Protein AF-A0A3N5R1A4-F1 (afdb_monomer_lite)

Radius of gyration: 30.1 Å; chains: 1; bounding box: 73×25×95 Å

Foldseek 3Di:
DDPPPDDDPVRVVVVVVVVVVVVVVVCVVCVCVVPPDPDPPPPPPVVVVPVVQDDDDDDDPDDDDDDDPPPDDDDDAQPFADAAQDADDDPVQQEAEAEDEPDPVCVVVCVQLVHQDWDCVHVCCVPPNHTYHYHYDNDLSVLLNCRRHNVHVDDDDDPVVCVSRVVRNVD

Structure (mmCIF, N/CA/C/O backbone):
data_AF-A0A3N5R1A4-F1
#
_entry.id   AF-A0A3N5R1A4-F1
#
loop_
_atom_site.group_PDB
_atom_site.id
_atom_site.type_symbol
_atom_site.label_atom_id
_atom_site.label_alt_id
_atom_site.label_comp_id
_atom_site.label_asym_id
_atom_site.label_entity_id
_atom_site.label_seq_id
_atom_site.pdbx_PDB_ins_code
_atom_site.Cartn_x
_atom_site.Cartn_y
_atom_site.Cartn_z
_atom_site.occupancy
_atom_site.B_iso_or_equiv
_atom_site.auth_seq_id
_atom_site.auth_comp_id
_atom_site.auth_asym_id
_atom_site.auth_atom_id
_atom_site.pdbx_PDB_model_num
ATOM 1 N N . MET A 1 1 ? -30.651 8.507 71.805 1.00 44.16 1 MET A N 1
ATOM 2 C CA . MET A 1 1 ? -29.698 7.401 72.033 1.00 44.16 1 MET A CA 1
ATOM 3 C C . MET A 1 1 ? -29.194 6.973 70.670 1.00 44.16 1 MET A C 1
ATOM 5 O O . MET A 1 1 ? -29.973 6.463 69.878 1.00 44.16 1 MET A O 1
ATOM 9 N N . GLU A 1 2 ? -27.957 7.328 70.344 1.00 51.19 2 GLU A N 1
ATOM 10 C CA . GLU A 1 2 ? -27.368 7.110 69.023 1.00 51.19 2 GLU A CA 1
ATOM 11 C C . GLU A 1 2 ? -26.759 5.704 68.983 1.00 51.19 2 GLU A C 1
ATOM 13 O O . GLU A 1 2 ? -25.769 5.418 69.658 1.00 51.19 2 GLU A O 1
ATOM 18 N N . ASN A 1 3 ? -27.398 4.793 68.249 1.00 54.25 3 ASN A N 1
ATOM 19 C CA . ASN A 1 3 ? -26.868 3.451 68.047 1.00 54.25 3 ASN A CA 1
ATOM 20 C C . ASN A 1 3 ? -25.618 3.565 67.173 1.00 54.25 3 ASN A C 1
ATOM 22 O O . ASN A 1 3 ? -25.715 3.853 65.983 1.00 54.25 3 ASN A O 1
ATOM 26 N N . LYS A 1 4 ? -24.435 3.343 67.757 1.00 60.41 4 LYS A N 1
ATOM 27 C CA . LYS A 1 4 ? -23.189 3.201 66.996 1.00 60.41 4 LYS A CA 1
ATOM 28 C C . LYS A 1 4 ? -23.276 1.939 66.141 1.00 60.41 4 LYS A C 1
ATOM 30 O O . LYS A 1 4 ? -22.925 0.849 66.585 1.00 60.41 4 LYS A O 1
ATOM 35 N N . VAL A 1 5 ? -23.754 2.095 64.911 1.00 67.88 5 VAL A N 1
ATOM 36 C CA . VAL A 1 5 ? -23.743 1.042 63.898 1.00 67.88 5 VAL A CA 1
ATOM 37 C C . VAL A 1 5 ? -22.323 0.955 63.346 1.00 67.88 5 VAL A C 1
ATOM 39 O O . VAL A 1 5 ? -21.899 1.764 62.527 1.00 67.88 5 VAL A O 1
ATOM 42 N N . GLY A 1 6 ? -21.556 -0.006 63.850 1.00 66.75 6 GLY A N 1
ATOM 43 C CA . GLY A 1 6 ? -20.220 -0.320 63.364 1.00 66.75 6 GLY A CA 1
ATOM 44 C C . GLY A 1 6 ? -19.952 -1.819 63.478 1.00 66.75 6 GLY A C 1
ATOM 45 O O . GLY A 1 6 ? -20.554 -2.478 64.329 1.00 66.75 6 GLY A O 1
ATOM 46 N N . PRO A 1 7 ? -19.069 -2.379 62.633 1.00 71.56 7 PRO A N 1
ATOM 47 C CA . PRO A 1 7 ? -18.760 -3.799 62.676 1.00 71.56 7 PRO A CA 1
ATOM 48 C C . PRO A 1 7 ? -18.227 -4.172 64.060 1.00 71.56 7 PRO A C 1
ATOM 50 O O . PRO A 1 7 ? -17.380 -3.473 64.631 1.00 71.56 7 PRO A O 1
ATOM 53 N N . THR A 1 8 ? -18.742 -5.279 64.594 1.00 82.94 8 THR A N 1
ATOM 54 C CA . THR A 1 8 ? -18.299 -5.861 65.864 1.00 82.94 8 THR A CA 1
ATOM 55 C C . THR A 1 8 ? -16.795 -6.150 65.815 1.00 82.94 8 THR A C 1
ATOM 57 O O . THR A 1 8 ? -16.206 -6.242 64.736 1.00 82.94 8 THR A O 1
ATOM 60 N N . ALA A 1 9 ? -16.140 -6.295 66.971 1.00 79.81 9 ALA A N 1
ATOM 61 C CA . ALA A 1 9 ? -14.698 -6.573 67.023 1.00 79.81 9 ALA A CA 1
ATOM 62 C C . ALA A 1 9 ? -14.304 -7.781 66.145 1.00 79.81 9 ALA A C 1
ATOM 64 O O . ALA A 1 9 ? -13.315 -7.723 65.418 1.00 79.81 9 ALA A O 1
ATOM 65 N N . LEU A 1 10 ? -15.150 -8.816 66.123 1.00 80.75 10 LEU A N 1
ATOM 66 C CA . LEU A 1 10 ? -15.017 -9.972 65.238 1.00 80.75 10 LEU A CA 1
ATOM 67 C C . LEU A 1 10 ? -15.146 -9.592 63.750 1.00 80.75 10 LEU A C 1
ATOM 69 O O . LEU A 1 10 ? -14.321 -10.000 62.938 1.00 80.75 10 LEU A O 1
ATOM 73 N N . GLY A 1 11 ? -16.135 -8.767 63.388 1.00 83.75 11 GLY A N 1
ATOM 74 C CA . GLY A 1 11 ? -16.348 -8.310 62.010 1.00 83.75 11 GLY A CA 1
ATOM 75 C C . GLY A 1 11 ? -15.185 -7.486 61.453 1.00 83.75 11 GLY A C 1
ATOM 76 O O . GLY A 1 11 ? -14.858 -7.599 60.275 1.00 83.75 11 GLY A O 1
ATOM 77 N N . LYS A 1 12 ? -14.498 -6.712 62.303 1.00 84.81 12 LYS A N 1
ATOM 78 C CA . LYS A 1 12 ? -13.279 -5.990 61.908 1.00 84.81 12 LYS A CA 1
ATOM 79 C C . LYS A 1 12 ? -12.119 -6.941 61.617 1.00 84.81 12 LYS A C 1
ATOM 81 O O . LYS A 1 12 ? -11.432 -6.758 60.620 1.00 84.81 12 LYS A O 1
ATOM 86 N N . ILE A 1 13 ? -11.930 -7.969 62.445 1.00 89.88 13 ILE A N 1
ATOM 87 C CA . ILE A 1 13 ? -10.868 -8.970 62.257 1.00 89.88 13 ILE A CA 1
ATOM 88 C C . ILE A 1 13 ? -11.109 -9.775 60.975 1.00 89.88 13 ILE A C 1
ATOM 90 O O . ILE A 1 13 ? -10.200 -9.920 60.161 1.00 89.88 13 ILE A O 1
ATOM 94 N N . VAL A 1 14 ? -12.343 -10.235 60.752 1.00 89.69 14 VAL A N 1
ATOM 95 C CA . VAL A 1 14 ? -12.714 -10.969 59.531 1.00 89.69 14 VAL A CA 1
ATOM 96 C C . VAL A 1 14 ? -12.558 -10.086 58.289 1.00 89.69 14 VAL A C 1
ATOM 98 O O . VAL A 1 14 ? -12.006 -10.537 57.289 1.00 89.69 14 VAL A O 1
ATOM 101 N N . GLY A 1 15 ? -12.965 -8.815 58.361 1.00 88.12 15 GLY A N 1
ATOM 102 C CA . GLY A 1 15 ? -12.785 -7.861 57.265 1.00 88.12 15 GLY A CA 1
ATOM 103 C C . GLY A 1 15 ? -11.314 -7.619 56.918 1.00 88.12 15 GLY A C 1
ATOM 104 O O . GLY A 1 15 ? -10.955 -7.618 55.744 1.00 88.12 15 GLY A O 1
ATOM 105 N N . ILE A 1 16 ? -10.443 -7.483 57.923 1.00 92.38 16 ILE A N 1
ATOM 106 C CA . ILE A 1 16 ? -8.997 -7.315 57.710 1.00 92.38 16 ILE A CA 1
ATOM 107 C C . ILE A 1 16 ? -8.393 -8.563 57.054 1.00 92.38 16 ILE A C 1
ATOM 109 O O . ILE A 1 16 ? -7.645 -8.439 56.086 1.00 92.38 16 ILE A O 1
ATOM 113 N N . LEU A 1 17 ? -8.749 -9.762 57.525 1.00 93.44 17 LEU A N 1
ATOM 114 C CA . LEU A 1 17 ? -8.275 -11.014 56.925 1.00 93.44 17 LEU A CA 1
ATOM 115 C C . LEU A 1 17 ? -8.733 -11.162 55.470 1.00 93.44 17 LEU A C 1
ATOM 117 O O . LEU A 1 17 ? -7.950 -11.581 54.619 1.00 93.44 17 LEU A O 1
ATOM 121 N N . PHE A 1 18 ? -9.970 -10.764 55.168 1.00 93.31 18 PHE A N 1
ATOM 122 C CA . PHE A 1 18 ? -10.502 -10.787 53.809 1.00 93.31 18 PHE A CA 1
ATOM 123 C C . PHE A 1 18 ? -9.755 -9.817 52.882 1.00 93.31 18 PHE A C 1
ATOM 125 O O . PHE A 1 18 ? -9.370 -10.192 51.777 1.00 93.31 18 PHE A O 1
ATOM 132 N N . ILE A 1 19 ? -9.464 -8.600 53.351 1.00 93.94 19 ILE A N 1
ATOM 133 C CA . ILE A 1 19 ? -8.690 -7.608 52.589 1.00 93.94 19 ILE A CA 1
ATOM 134 C C . ILE A 1 19 ? -7.270 -8.119 52.307 1.00 93.94 19 ILE A C 1
ATOM 136 O O . ILE A 1 19 ? -6.801 -8.028 51.173 1.00 93.94 19 ILE A O 1
ATOM 140 N N . ILE A 1 20 ? -6.599 -8.706 53.302 1.00 95.00 20 ILE A N 1
ATOM 141 C CA . ILE A 1 20 ? -5.257 -9.285 53.130 1.00 95.00 20 ILE A CA 1
ATOM 142 C C . ILE A 1 20 ? -5.286 -10.430 52.107 1.00 95.00 20 ILE A C 1
ATOM 144 O O . ILE A 1 20 ? -4.411 -10.500 51.242 1.00 95.00 20 ILE A O 1
ATOM 148 N N . ALA A 1 21 ? -6.310 -11.288 52.149 1.00 93.75 21 ALA A N 1
ATOM 149 C CA . ALA A 1 21 ? -6.482 -12.361 51.174 1.00 93.75 21 ALA A CA 1
ATOM 150 C C . ALA A 1 21 ? -6.680 -11.820 49.745 1.00 93.75 21 ALA A C 1
ATOM 152 O O . ALA A 1 21 ? -6.034 -12.301 48.815 1.00 93.75 21 ALA A O 1
ATOM 153 N N . CYS A 1 22 ? -7.502 -10.781 49.560 1.00 93.31 22 CYS A N 1
ATOM 154 C CA . CYS A 1 22 ? -7.691 -10.143 48.254 1.00 93.31 22 CYS A CA 1
ATOM 155 C C . CYS A 1 22 ? -6.395 -9.528 47.708 1.00 93.31 22 CYS A C 1
ATOM 157 O O . CYS A 1 22 ? -6.100 -9.679 46.522 1.00 93.31 22 CYS A O 1
ATOM 159 N N . ILE A 1 23 ? -5.598 -8.878 48.562 1.00 92.62 23 ILE A N 1
ATOM 160 C CA . ILE A 1 23 ? -4.310 -8.288 48.169 1.00 92.62 23 ILE A CA 1
ATOM 161 C C . ILE A 1 23 ? -3.309 -9.380 47.770 1.00 92.62 23 ILE A C 1
ATOM 163 O O . ILE A 1 23 ? -2.620 -9.235 46.761 1.00 92.62 23 ILE A O 1
ATOM 167 N N . ALA A 1 24 ? -3.257 -10.497 48.502 1.00 91.12 24 ALA A N 1
ATOM 168 C CA . ALA A 1 24 ? -2.389 -11.625 48.163 1.00 91.12 24 ALA A CA 1
ATOM 169 C C . ALA A 1 24 ? -2.769 -12.268 46.816 1.00 91.12 24 ALA A C 1
ATOM 171 O O . ALA A 1 24 ? -1.894 -12.564 46.001 1.00 91.12 24 ALA A O 1
ATOM 172 N N . VAL A 1 25 ? -4.069 -12.431 46.547 1.00 90.94 25 VAL A N 1
ATOM 173 C CA . VAL A 1 25 ? -4.571 -12.951 45.265 1.00 90.94 25 VAL A CA 1
ATOM 174 C C . VAL A 1 25 ? -4.250 -11.987 44.123 1.00 90.94 25 VAL A C 1
ATOM 176 O O . VAL A 1 25 ? -3.736 -12.418 43.092 1.00 90.94 25 VAL A O 1
ATOM 179 N N . ALA A 1 26 ? -4.472 -10.684 44.308 1.00 87.25 26 ALA A N 1
ATOM 180 C CA . ALA A 1 26 ? -4.115 -9.677 43.311 1.00 87.25 26 ALA A CA 1
ATOM 181 C C . ALA A 1 26 ? -2.602 -9.674 43.026 1.00 87.25 26 ALA A C 1
ATOM 183 O O . ALA A 1 26 ? -2.194 -9.699 41.868 1.00 87.25 26 ALA A O 1
ATOM 184 N N . GLY A 1 27 ? -1.762 -9.735 44.064 1.00 88.25 27 GLY A N 1
ATOM 185 C CA . GLY A 1 27 ? -0.309 -9.841 43.912 1.00 88.25 27 GLY A CA 1
ATOM 186 C C . GLY A 1 27 ? 0.130 -11.091 43.144 1.00 88.25 27 GLY A C 1
ATOM 187 O O . GLY A 1 27 ? 1.063 -11.022 42.348 1.00 88.25 27 GLY A O 1
ATOM 188 N N . TYR A 1 28 ? -0.567 -12.219 43.318 1.00 86.81 28 TYR A N 1
ATOM 189 C CA . TYR A 1 28 ? -0.304 -13.442 42.558 1.00 86.81 28 TYR A CA 1
ATOM 190 C C . TYR A 1 28 ? -0.709 -13.316 41.082 1.00 86.81 28 TYR A C 1
ATOM 192 O O . TYR A 1 28 ? 0.076 -13.680 40.207 1.00 86.81 28 TYR A O 1
ATOM 200 N N . PHE A 1 29 ? -1.896 -12.768 40.797 1.00 86.06 29 PHE A N 1
ATOM 201 C CA . PHE A 1 29 ? -2.393 -12.585 39.427 1.00 86.06 29 PHE A CA 1
ATOM 202 C C . PHE A 1 29 ? -1.576 -11.570 38.625 1.00 86.06 29 PHE A C 1
ATOM 204 O O . PHE A 1 29 ? -1.326 -11.781 37.442 1.00 86.06 29 PHE A O 1
ATOM 211 N N . PHE A 1 30 ? -1.124 -10.491 39.265 1.00 83.19 30 PHE A N 1
ATOM 212 C CA . PHE A 1 30 ? -0.347 -9.438 38.611 1.00 83.19 30 PHE A CA 1
ATOM 213 C C . PHE A 1 30 ? 1.169 -9.609 38.761 1.00 83.19 30 PHE A C 1
ATOM 215 O O . PHE A 1 30 ? 1.924 -8.714 38.373 1.00 83.19 30 PHE A O 1
ATOM 222 N N . ARG A 1 31 ? 1.656 -10.747 39.284 1.00 81.38 31 ARG A N 1
ATOM 223 C CA . ARG A 1 31 ? 3.100 -10.958 39.497 1.00 81.38 31 ARG A CA 1
ATOM 224 C C . ARG A 1 31 ? 3.905 -10.782 38.210 1.00 81.38 31 ARG A C 1
ATOM 226 O O . ARG A 1 31 ? 5.003 -10.249 38.261 1.00 81.38 31 ARG A O 1
ATOM 233 N N . ASP A 1 32 ? 3.352 -11.199 37.071 1.00 75.38 32 ASP A N 1
ATOM 234 C CA . ASP A 1 32 ? 4.046 -11.164 35.782 1.00 75.38 32 ASP A CA 1
ATOM 235 C C . ASP A 1 32 ? 4.047 -9.744 35.179 1.00 75.38 32 ASP A C 1
ATOM 237 O O . ASP A 1 32 ? 4.884 -9.427 34.338 1.00 75.38 32 ASP A O 1
ATOM 241 N N . THR A 1 33 ? 3.153 -8.864 35.648 1.00 78.69 33 THR A N 1
ATOM 242 C CA . THR A 1 33 ? 3.124 -7.432 35.311 1.00 78.69 33 THR A CA 1
ATOM 243 C C . THR A 1 33 ? 4.094 -6.628 36.178 1.00 78.69 33 THR A C 1
ATOM 245 O O . THR A 1 33 ? 4.775 -5.743 35.669 1.00 78.69 33 THR A O 1
ATOM 248 N N . PHE A 1 34 ? 4.178 -6.933 37.479 1.00 73.19 34 PHE A N 1
ATOM 249 C CA . PHE A 1 34 ? 5.077 -6.237 38.411 1.00 73.19 34 PHE A CA 1
ATOM 250 C C . PHE A 1 34 ? 6.519 -6.757 38.369 1.00 73.19 34 PHE A C 1
ATOM 252 O O . PHE A 1 34 ? 7.456 -5.995 38.595 1.00 73.19 34 PHE A O 1
ATOM 259 N N . PHE A 1 35 ? 6.706 -8.036 38.046 1.00 78.88 35 PHE A N 1
ATOM 260 C CA . PHE A 1 35 ? 8.005 -8.687 37.900 1.00 78.88 35 PHE A CA 1
ATOM 261 C C . PHE A 1 35 ? 8.066 -9.422 36.556 1.00 78.88 35 PHE A C 1
ATOM 263 O O . PHE A 1 35 ? 8.075 -10.658 36.526 1.00 78.88 35 PHE A O 1
ATOM 270 N N . PRO A 1 36 ? 8.097 -8.685 35.429 1.00 71.44 36 PRO A N 1
ATOM 271 C CA . PRO A 1 36 ? 8.239 -9.299 34.122 1.00 71.44 36 PRO A CA 1
ATOM 272 C C . PRO A 1 36 ? 9.552 -10.080 34.095 1.00 71.44 36 PRO A C 1
ATOM 274 O O . PRO A 1 36 ? 10.645 -9.517 34.185 1.00 71.44 36 PRO A O 1
ATOM 277 N N . LYS A 1 37 ? 9.459 -11.409 33.988 1.00 69.31 37 LYS A N 1
ATOM 278 C CA . LYS A 1 37 ? 10.631 -12.223 33.675 1.00 69.31 37 LYS A CA 1
ATOM 279 C C . LYS A 1 37 ? 11.082 -11.797 32.289 1.00 69.31 37 LYS A C 1
ATOM 281 O O . LYS A 1 37 ? 10.332 -11.974 31.332 1.00 69.31 37 LYS A O 1
ATOM 286 N N . ALA A 1 38 ? 12.286 -11.236 32.192 1.00 56.75 38 ALA A N 1
ATOM 287 C CA . ALA A 1 38 ? 12.939 -11.011 30.915 1.00 56.75 38 ALA A CA 1
ATOM 288 C C . ALA A 1 38 ? 12.931 -12.345 30.160 1.00 56.75 38 ALA A C 1
ATOM 290 O O . ALA A 1 38 ? 13.648 -13.285 30.515 1.00 56.75 38 ALA A O 1
ATOM 291 N N . GLY A 1 39 ? 12.049 -12.462 29.166 1.00 58.75 39 GLY A N 1
ATOM 292 C CA . GLY A 1 39 ? 12.133 -13.547 28.210 1.00 58.75 39 GLY A CA 1
ATOM 293 C C . GLY A 1 39 ? 13.529 -13.465 27.620 1.00 58.75 39 GLY A C 1
ATOM 294 O O . GLY A 1 39 ? 13.930 -12.392 27.171 1.00 58.75 39 GLY A O 1
ATOM 295 N N . LYS A 1 40 ? 14.288 -14.565 27.680 1.00 53.41 40 LYS A N 1
ATOM 296 C CA . LYS A 1 40 ? 15.507 -14.702 26.881 1.00 53.41 40 LYS A CA 1
ATOM 297 C C . LYS A 1 40 ? 15.126 -14.272 25.473 1.00 53.41 40 LYS A C 1
ATOM 299 O O . LYS A 1 40 ? 14.253 -14.907 24.873 1.00 53.41 40 LYS A O 1
ATOM 304 N N . GLY A 1 41 ? 15.687 -13.148 25.029 1.00 50.47 41 GLY A N 1
ATOM 305 C CA . GLY A 1 41 ? 15.453 -12.634 23.693 1.00 50.47 41 GLY A CA 1
ATOM 306 C C . GLY A 1 41 ? 15.648 -13.793 22.735 1.00 50.47 41 GLY A C 1
ATOM 307 O O . GLY A 1 41 ? 16.633 -14.523 22.835 1.00 50.47 41 GLY A O 1
ATOM 308 N N . LYS A 1 42 ? 14.664 -14.037 21.871 1.00 56.62 42 LYS A N 1
ATOM 309 C CA . LYS A 1 42 ? 14.956 -14.823 20.681 1.00 56.62 42 LYS A CA 1
ATOM 310 C C . LYS A 1 42 ? 16.016 -14.008 19.963 1.00 56.62 42 LYS A C 1
ATOM 312 O O . LYS A 1 42 ? 15.711 -12.883 19.569 1.00 56.62 42 LYS A O 1
ATOM 317 N N . ASP A 1 43 ? 17.234 -14.532 19.894 1.00 58.78 43 ASP A N 1
ATOM 318 C CA . ASP A 1 43 ? 18.282 -13.944 19.077 1.00 58.78 43 ASP A CA 1
ATOM 319 C C . ASP A 1 43 ? 17.692 -13.784 17.681 1.00 58.78 43 ASP A C 1
ATOM 321 O O . ASP A 1 43 ? 17.342 -14.758 17.006 1.0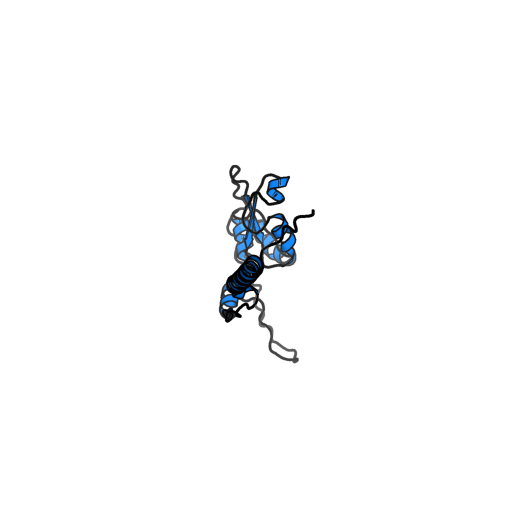0 58.78 43 ASP A O 1
ATOM 325 N N . VAL A 1 44 ? 17.443 -12.532 17.312 1.00 61.41 44 VAL A N 1
ATOM 326 C CA . VAL A 1 44 ? 17.031 -12.200 15.962 1.00 61.41 44 VAL A CA 1
ATOM 327 C C . VAL A 1 44 ? 18.263 -12.480 15.127 1.00 61.41 44 VAL A C 1
ATOM 329 O O . VAL A 1 44 ? 19.265 -11.777 15.233 1.00 61.41 44 VAL A O 1
ATOM 332 N N . ASP A 1 45 ? 18.211 -13.564 14.364 1.00 64.06 45 ASP A N 1
ATOM 333 C CA . ASP A 1 45 ? 19.295 -13.966 13.486 1.00 64.06 45 ASP A CA 1
ATOM 334 C C . ASP A 1 45 ? 19.375 -12.962 12.330 1.00 64.06 45 ASP A C 1
ATOM 336 O O . ASP A 1 45 ? 18.702 -13.087 11.304 1.00 64.06 45 ASP A O 1
ATOM 340 N N . ILE A 1 46 ? 20.175 -11.913 12.540 1.00 60.19 46 ILE A N 1
ATOM 341 C CA . ILE A 1 46 ? 20.439 -10.830 11.582 1.00 60.19 46 ILE A CA 1
ATOM 342 C C . ILE A 1 46 ? 20.890 -11.407 10.230 1.00 60.19 46 ILE A C 1
ATOM 344 O O . ILE A 1 46 ? 20.620 -10.825 9.183 1.00 60.19 46 ILE A O 1
ATOM 348 N N . SER A 1 47 ? 21.522 -12.582 10.238 1.00 65.44 47 SER A N 1
ATOM 349 C CA . SER A 1 47 ? 21.979 -13.308 9.052 1.00 65.44 47 SER A CA 1
ATOM 350 C C . SER A 1 47 ? 20.818 -13.780 8.172 1.00 65.44 47 SER A C 1
ATOM 352 O O . SER A 1 47 ? 20.894 -13.667 6.951 1.00 65.44 47 SER A O 1
ATOM 354 N N . LYS A 1 48 ? 19.717 -14.251 8.777 1.00 65.69 48 LYS A N 1
ATOM 355 C CA . LYS A 1 48 ? 18.489 -14.599 8.042 1.00 65.69 48 LYS A CA 1
ATOM 356 C C . LYS A 1 48 ? 17.766 -13.363 7.521 1.00 65.69 48 LYS A C 1
ATOM 358 O O . LYS A 1 48 ? 17.294 -13.378 6.392 1.00 65.69 48 LYS A O 1
ATOM 363 N N . PHE A 1 49 ? 17.756 -12.282 8.300 1.00 56.78 49 PHE A N 1
ATOM 364 C CA . PHE A 1 49 ? 17.183 -11.003 7.869 1.00 56.78 49 PHE A CA 1
ATOM 365 C C . PHE A 1 49 ? 17.923 -10.423 6.649 1.00 56.78 49 PHE A C 1
ATOM 367 O O . PHE A 1 49 ? 17.295 -9.947 5.709 1.00 56.78 49 PHE A O 1
ATOM 374 N N . LYS A 1 50 ? 19.259 -10.547 6.612 1.00 59.38 50 LYS A N 1
ATOM 375 C CA . LYS A 1 50 ? 20.087 -10.157 5.457 1.00 59.38 50 LYS A CA 1
ATOM 376 C C . LYS A 1 50 ? 19.864 -11.023 4.214 1.00 59.38 50 LYS A C 1
ATOM 378 O O . LYS A 1 50 ? 20.007 -10.523 3.105 1.00 59.38 50 LYS A O 1
ATOM 383 N N . GLN A 1 51 ? 19.528 -12.304 4.377 1.00 61.25 51 GLN A N 1
ATOM 384 C CA . GLN A 1 51 ? 19.227 -13.186 3.243 1.00 61.25 51 GLN A CA 1
ATOM 385 C C . GLN A 1 51 ? 17.864 -12.887 2.601 1.00 61.25 51 GLN A C 1
ATOM 387 O O . GLN A 1 51 ? 17.717 -13.100 1.401 1.00 61.25 51 GLN A O 1
ATOM 392 N N . GLU A 1 52 ? 16.890 -12.382 3.365 1.00 56.59 52 GLU A N 1
ATOM 393 C CA . GLU A 1 52 ? 15.553 -12.039 2.854 1.00 56.59 52 GLU A CA 1
ATOM 394 C C . GLU A 1 52 ? 15.474 -10.643 2.203 1.00 56.59 52 GLU A C 1
ATOM 396 O O . GLU A 1 52 ? 14.606 -10.430 1.361 1.00 56.59 52 GLU A O 1
ATOM 401 N N . GLN A 1 53 ? 16.372 -9.705 2.541 1.00 49.44 53 GLN A N 1
ATOM 402 C CA . GLN A 1 53 ? 16.349 -8.324 2.019 1.00 49.44 53 GLN A CA 1
ATOM 403 C C . GLN A 1 53 ? 17.204 -8.068 0.766 1.00 49.44 53 GLN A C 1
ATOM 405 O O . GLN A 1 53 ? 17.162 -6.964 0.226 1.00 49.44 53 GLN A O 1
ATOM 410 N N . GLY A 1 54 ? 17.962 -9.055 0.275 1.00 48.91 54 GLY A N 1
ATOM 411 C CA . GLY A 1 54 ? 18.977 -8.797 -0.751 1.00 48.91 54 GLY A CA 1
ATOM 412 C C . GLY A 1 54 ? 20.072 -7.852 -0.232 1.00 48.91 54 GLY A C 1
ATOM 413 O O . GLY A 1 54 ? 19.957 -7.267 0.842 1.00 48.91 54 GLY A O 1
ATOM 414 N N . GLU A 1 55 ? 21.198 -7.759 -0.934 1.00 49.91 55 GLU A N 1
ATOM 415 C CA . GLU A 1 55 ? 22.384 -7.021 -0.477 1.00 49.91 55 GLU A CA 1
ATOM 416 C C . GLU A 1 55 ? 2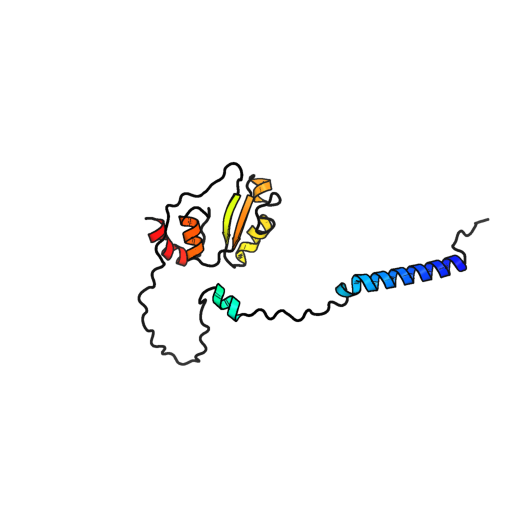2.121 -5.508 -0.349 1.00 49.91 55 GLU A C 1
ATOM 418 O O . GLU A 1 55 ? 22.387 -4.732 -1.263 1.00 49.91 55 GLU A O 1
ATOM 423 N N . VAL A 1 56 ? 21.617 -5.071 0.807 1.00 47.94 56 VAL A N 1
ATOM 424 C CA . VAL A 1 56 ? 21.565 -3.654 1.176 1.00 47.94 56 VAL A CA 1
ATOM 425 C C . VAL A 1 56 ? 22.898 -3.286 1.820 1.00 47.94 56 VAL A C 1
ATOM 427 O O . VAL A 1 56 ? 23.215 -3.736 2.921 1.00 47.94 56 VAL A O 1
ATOM 430 N N . GLU A 1 57 ? 23.668 -2.516 1.052 1.00 55.41 57 GLU A N 1
ATOM 431 C CA . GLU A 1 57 ? 24.908 -1.797 1.369 1.00 55.41 57 GLU A CA 1
ATOM 432 C C . GLU A 1 57 ? 25.875 -2.491 2.345 1.00 55.41 57 GLU A C 1
ATOM 434 O O . GLU A 1 57 ? 25.747 -2.464 3.571 1.00 55.41 57 GLU A O 1
ATOM 439 N N . VAL A 1 58 ? 26.928 -3.074 1.769 1.00 48.94 58 VAL A N 1
ATOM 440 C CA . VAL A 1 58 ? 28.101 -3.550 2.504 1.00 48.94 58 VAL A CA 1
ATOM 441 C C . VAL A 1 58 ? 28.701 -2.383 3.297 1.00 48.94 58 VAL A C 1
ATOM 443 O O . VAL A 1 58 ? 29.126 -1.388 2.716 1.00 48.94 58 VAL A O 1
ATOM 446 N N . GLN A 1 59 ? 28.769 -2.514 4.625 1.00 49.16 59 GLN A N 1
ATOM 447 C CA . GLN A 1 59 ? 29.610 -1.639 5.442 1.00 49.16 59 GLN A CA 1
ATOM 448 C C . GLN A 1 59 ? 31.070 -1.871 5.057 1.00 49.16 59 GLN A C 1
ATOM 450 O O . GLN A 1 59 ? 31.582 -2.976 5.236 1.00 49.16 59 GLN A O 1
ATOM 455 N N . ASP A 1 60 ? 31.711 -0.830 4.530 1.00 51.56 60 ASP A N 1
ATOM 456 C CA . ASP A 1 60 ? 33.127 -0.826 4.175 1.00 51.56 60 ASP A CA 1
ATOM 457 C C . ASP A 1 60 ? 33.994 -0.850 5.452 1.00 51.56 60 ASP A C 1
ATOM 459 O O . ASP A 1 60 ? 33.985 0.124 6.212 1.00 51.56 60 ASP A O 1
ATOM 463 N N . PRO A 1 61 ? 34.730 -1.941 5.744 1.00 54.19 61 PRO A N 1
ATOM 464 C CA . PRO A 1 61 ? 35.610 -2.014 6.902 1.00 54.19 61 PRO A CA 1
ATOM 465 C C . PRO A 1 61 ? 37.028 -1.482 6.615 1.00 54.19 61 PRO A C 1
ATOM 467 O O . PRO A 1 61 ? 37.904 -1.617 7.472 1.00 54.19 61 PRO A O 1
ATOM 470 N N . ALA A 1 62 ? 37.304 -0.910 5.438 1.00 52.56 62 ALA A N 1
ATOM 471 C CA . ALA A 1 62 ? 38.652 -0.500 5.057 1.00 52.56 62 ALA A CA 1
ATOM 472 C C . ALA A 1 62 ? 38.965 0.949 5.474 1.00 52.56 62 ALA A C 1
ATOM 474 O O . ALA A 1 62 ? 38.390 1.923 4.994 1.00 52.56 62 ALA A O 1
ATOM 475 N N . GLY A 1 63 ? 39.922 1.102 6.391 1.00 50.03 63 GLY A N 1
ATOM 476 C CA . GLY A 1 63 ? 40.399 2.400 6.857 1.00 50.03 63 GLY A CA 1
ATOM 477 C C . GLY A 1 63 ? 41.081 3.253 5.775 1.00 50.03 63 GLY A C 1
ATOM 478 O O . GLY A 1 63 ? 41.881 2.752 5.000 1.00 50.03 63 GLY A O 1
ATOM 479 N N . ILE A 1 64 ? 40.775 4.556 5.802 1.00 52.78 64 ILE A N 1
ATOM 480 C CA . ILE A 1 64 ? 41.579 5.784 5.549 1.00 52.78 64 ILE A CA 1
ATOM 481 C C . ILE A 1 64 ? 42.561 5.865 4.346 1.00 52.78 64 ILE A C 1
ATOM 483 O O . ILE A 1 64 ? 43.048 6.957 4.066 1.00 52.78 64 ILE A O 1
ATOM 487 N N . THR A 1 65 ? 42.812 4.832 3.541 1.00 55.47 65 THR A N 1
ATOM 488 C CA . THR A 1 65 ? 43.691 4.938 2.354 1.00 55.47 65 THR A CA 1
ATOM 489 C C . THR A 1 65 ? 42.935 4.747 1.043 1.00 55.47 65 THR A C 1
ATOM 491 O O . THR A 1 65 ? 42.222 3.772 0.838 1.00 55.47 65 THR A O 1
ATOM 494 N N . THR A 1 66 ? 43.101 5.730 0.162 1.00 62.09 66 THR A N 1
ATOM 495 C CA . THR A 1 66 ? 42.142 6.177 -0.853 1.00 62.09 66 THR A CA 1
ATOM 496 C C . THR A 1 66 ? 42.489 5.709 -2.267 1.00 62.09 66 THR A C 1
ATOM 498 O O . THR A 1 66 ? 42.646 6.535 -3.158 1.00 62.09 66 THR A O 1
ATOM 501 N N . VAL A 1 67 ? 42.591 4.401 -2.516 1.00 54.97 67 VAL A N 1
ATOM 502 C CA . VAL A 1 67 ? 42.462 3.872 -3.890 1.00 54.97 67 VAL A CA 1
ATOM 503 C C . VAL A 1 67 ? 41.826 2.486 -3.849 1.00 54.97 67 VAL A C 1
ATOM 505 O O . VAL A 1 67 ? 42.507 1.473 -3.712 1.00 54.97 67 VAL A O 1
ATOM 508 N N . THR A 1 68 ? 40.509 2.445 -4.011 1.00 54.31 68 THR A N 1
ATOM 509 C CA . THR A 1 68 ? 39.800 1.225 -4.394 1.00 54.31 68 THR A CA 1
ATOM 510 C C . THR A 1 68 ? 39.724 1.243 -5.916 1.00 54.31 68 THR A C 1
ATOM 512 O O . THR A 1 68 ? 39.054 2.107 -6.484 1.00 54.31 68 THR A O 1
ATOM 515 N N . GLU A 1 69 ? 40.443 0.349 -6.600 1.00 61.12 69 GLU A N 1
ATOM 516 C CA . GLU A 1 69 ? 40.269 0.173 -8.045 1.00 61.12 69 GLU A CA 1
ATOM 517 C C . GLU A 1 69 ? 38.819 -0.246 -8.308 1.00 61.12 69 GLU A C 1
ATOM 519 O O . GLU A 1 69 ? 38.406 -1.377 -8.042 1.00 61.12 69 GLU A O 1
ATOM 524 N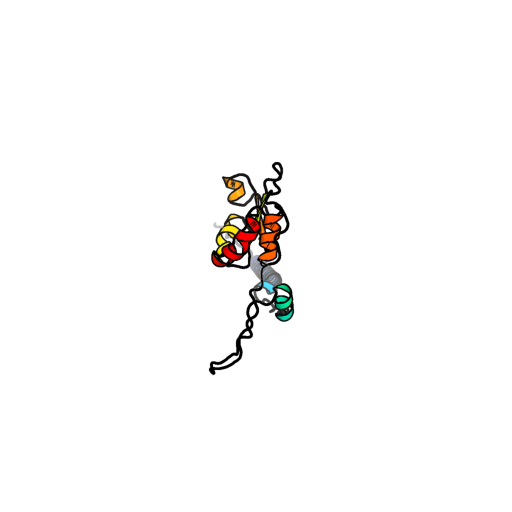 N . TYR A 1 70 ? 38.015 0.701 -8.790 1.00 48.69 70 TYR A N 1
ATOM 525 C CA . TYR A 1 70 ? 36.622 0.453 -9.115 1.00 48.69 70 TYR A CA 1
ATOM 526 C C . TYR A 1 70 ? 36.582 -0.366 -10.404 1.00 48.69 70 TYR A C 1
ATOM 528 O O . TYR A 1 70 ? 36.733 0.163 -11.508 1.00 48.69 70 TYR A O 1
ATOM 536 N N . LYS A 1 71 ? 36.398 -1.683 -10.277 1.00 58.59 71 LYS A N 1
ATOM 537 C CA . LYS A 1 71 ? 36.062 -2.534 -11.418 1.00 58.59 71 LYS A CA 1
ATOM 538 C C . LYS A 1 71 ? 34.692 -2.086 -11.915 1.00 58.59 71 LYS A C 1
ATOM 540 O O . LYS A 1 71 ? 33.677 -2.464 -11.341 1.00 58.59 71 LYS A O 1
ATOM 545 N N . TYR A 1 72 ? 34.682 -1.246 -12.950 1.00 51.81 72 TYR A N 1
ATOM 546 C CA . TYR A 1 72 ? 33.467 -0.754 -13.589 1.00 51.81 72 TYR A CA 1
ATOM 547 C C . TYR A 1 72 ? 32.572 -1.940 -13.952 1.00 51.81 72 TYR A C 1
ATOM 549 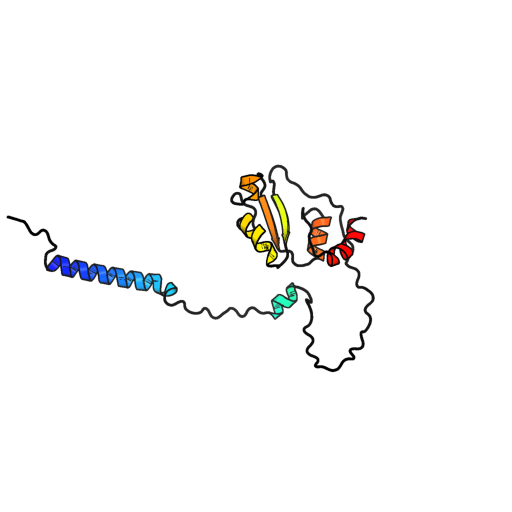O O . TYR A 1 72 ? 32.882 -2.720 -14.855 1.00 51.81 72 TYR A O 1
ATOM 557 N N . VAL A 1 73 ? 31.480 -2.095 -13.209 1.00 58.00 73 VAL A N 1
ATOM 558 C CA . VAL A 1 73 ? 30.398 -2.996 -13.578 1.00 58.00 73 VAL A CA 1
ATOM 559 C C . VAL A 1 73 ? 29.502 -2.181 -14.508 1.00 58.00 73 VAL A C 1
ATOM 561 O O . VAL A 1 73 ? 28.946 -1.175 -14.059 1.00 58.00 73 VAL A O 1
ATOM 564 N N . PRO A 1 74 ? 29.401 -2.536 -15.802 1.00 56.72 74 PRO A N 1
ATOM 565 C CA . PRO A 1 74 ? 28.503 -1.842 -16.712 1.00 56.72 74 PRO A CA 1
ATOM 566 C C . PRO A 1 74 ? 27.101 -1.837 -16.113 1.00 56.72 74 PRO A C 1
ATOM 568 O O . PRO A 1 74 ? 26.680 -2.843 -15.541 1.00 56.72 74 PRO A O 1
ATOM 571 N N . ALA A 1 75 ? 26.441 -0.679 -16.205 1.00 56.75 75 ALA A N 1
ATOM 572 C CA . ALA A 1 75 ? 25.163 -0.380 -15.571 1.00 56.75 75 ALA A CA 1
ATOM 573 C C . ALA A 1 75 ? 24.252 -1.615 -15.516 1.00 56.75 75 ALA A C 1
ATOM 575 O O . ALA A 1 75 ? 23.822 -2.129 -16.551 1.00 56.75 75 ALA A O 1
ATOM 576 N N . GLN A 1 76 ? 23.987 -2.106 -14.305 1.00 59.12 76 GLN A N 1
ATOM 577 C CA . GLN A 1 76 ? 23.032 -3.184 -14.098 1.00 59.12 76 GLN A CA 1
ATOM 578 C C . GLN A 1 76 ? 21.647 -2.624 -14.413 1.00 59.12 76 GLN A C 1
ATOM 580 O O . GLN A 1 76 ? 21.081 -1.843 -13.651 1.00 59.12 76 GLN A O 1
ATOM 585 N N . ALA A 1 77 ? 21.131 -2.964 -15.592 1.00 64.44 77 ALA A N 1
ATOM 586 C CA . ALA A 1 77 ? 19.768 -2.630 -15.956 1.00 64.44 77 ALA A CA 1
ATOM 587 C C . ALA A 1 77 ? 18.813 -3.414 -15.054 1.00 64.44 77 ALA A C 1
ATOM 589 O O . ALA A 1 77 ? 19.011 -4.607 -14.808 1.00 64.44 77 ALA A O 1
ATOM 590 N N . LEU A 1 78 ? 17.762 -2.748 -14.580 1.00 70.12 78 LEU A N 1
ATOM 591 C CA . LEU A 1 78 ? 16.689 -3.443 -13.886 1.00 70.12 78 LEU A CA 1
ATOM 592 C C . LEU A 1 78 ? 16.054 -4.484 -14.821 1.00 70.12 78 LEU A C 1
ATOM 594 O O . LEU A 1 78 ? 15.966 -4.236 -16.030 1.00 70.12 78 LEU A O 1
ATOM 598 N N . PRO A 1 79 ? 15.561 -5.611 -14.277 1.00 75.06 79 PRO A N 1
ATOM 599 C CA . PRO A 1 79 ? 14.836 -6.605 -15.058 1.00 75.06 79 PRO A CA 1
ATOM 600 C C . PRO A 1 79 ? 13.697 -5.961 -15.848 1.00 75.06 79 PRO A C 1
ATOM 602 O O . PRO A 1 79 ? 1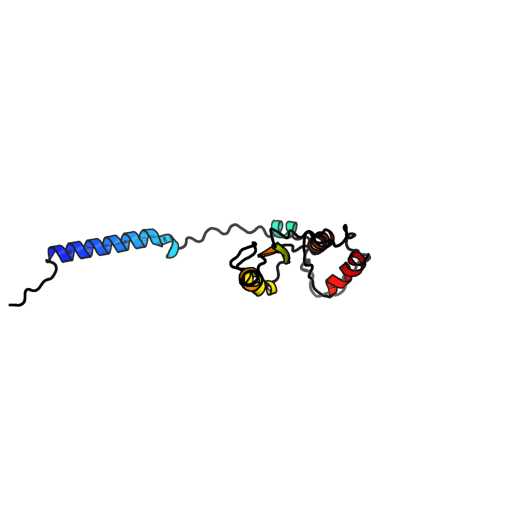3.104 -4.982 -15.392 1.00 75.06 79 PRO A O 1
ATOM 605 N N . GLU A 1 80 ? 13.354 -6.505 -17.010 1.00 72.88 80 GLU A N 1
ATOM 606 C CA . GLU A 1 80 ? 12.245 -5.974 -17.805 1.00 72.88 80 GLU A CA 1
ATOM 607 C C . GLU A 1 80 ? 10.924 -6.003 -17.024 1.00 72.88 80 GLU A C 1
ATOM 609 O O . GLU A 1 80 ? 10.667 -6.917 -16.237 1.00 72.88 80 GLU A O 1
ATOM 614 N N . VAL A 1 81 ? 10.090 -4.985 -17.239 1.00 74.69 81 VAL A N 1
ATOM 615 C CA . VAL A 1 81 ? 8.741 -4.930 -16.671 1.00 74.69 81 VAL A CA 1
ATOM 616 C C . VAL A 1 81 ? 7.846 -5.892 -17.446 1.00 74.69 81 VAL A C 1
ATOM 618 O O . VAL A 1 81 ? 7.824 -5.872 -18.675 1.00 74.69 81 VAL A O 1
ATOM 621 N N . LYS A 1 82 ? 7.078 -6.718 -16.733 1.00 67.12 82 LYS A N 1
ATOM 622 C CA . LYS A 1 82 ? 6.093 -7.627 -17.330 1.00 67.12 82 LYS A CA 1
ATOM 623 C C . LYS A 1 82 ? 4.681 -7.147 -16.999 1.00 67.12 82 LYS A C 1
ATOM 625 O O . LYS A 1 82 ? 4.305 -7.131 -15.833 1.00 67.12 82 LYS A O 1
ATOM 630 N N . GLY A 1 83 ? 3.890 -6.821 -18.020 1.00 65.12 83 GLY A N 1
ATOM 631 C CA . GLY A 1 83 ? 2.469 -6.485 -17.876 1.00 65.12 83 GLY A CA 1
ATOM 632 C C . GLY A 1 83 ? 2.097 -5.112 -18.432 1.00 65.12 83 GLY A C 1
ATOM 633 O O . GLY A 1 83 ? 2.948 -4.252 -18.631 1.00 65.12 83 GLY A O 1
ATOM 634 N N . THR A 1 84 ? 0.807 -4.930 -18.702 1.00 61.09 84 THR A N 1
ATOM 635 C CA . THR A 1 84 ? 0.200 -3.652 -19.098 1.00 61.09 84 THR A CA 1
ATOM 636 C C . THR A 1 84 ? -0.577 -3.102 -17.906 1.00 61.09 84 THR A C 1
ATOM 638 O O . THR A 1 84 ? -1.370 -3.851 -17.333 1.00 61.09 84 THR A O 1
ATOM 641 N N . SER A 1 85 ? -0.382 -1.823 -17.567 1.00 62.62 85 SER A N 1
ATOM 642 C CA . SER A 1 85 ? -0.899 -1.138 -16.364 1.00 62.62 85 SER A CA 1
ATOM 643 C C . SER A 1 85 ? -2.438 -1.010 -16.308 1.00 62.62 85 SER A C 1
ATOM 645 O O . SER A 1 85 ? -3.005 0.079 -16.358 1.00 62.62 85 SER A O 1
ATOM 647 N N . ASN A 1 86 ? -3.138 -2.140 -16.213 1.00 73.56 86 ASN A N 1
ATOM 648 C CA . ASN A 1 86 ? -4.573 -2.220 -15.956 1.00 73.56 86 ASN A CA 1
ATOM 649 C C . ASN A 1 86 ? -4.775 -2.686 -14.518 1.00 73.56 86 ASN A C 1
ATOM 651 O O . ASN A 1 86 ? -4.617 -3.868 -14.213 1.00 73.56 86 ASN A O 1
ATOM 655 N N . TYR A 1 87 ? -5.118 -1.756 -13.630 1.00 77.56 87 TYR A N 1
ATOM 656 C CA . TYR A 1 87 ? -5.327 -2.071 -12.222 1.00 77.56 87 TYR A CA 1
ATOM 657 C C . TYR A 1 87 ? -6.557 -2.970 -12.018 1.00 77.56 87 TYR A C 1
ATOM 659 O O . TYR A 1 87 ? -7.603 -2.795 -12.649 1.00 77.56 87 TYR A O 1
ATOM 667 N N . LYS A 1 88 ? -6.434 -3.945 -11.115 1.00 86.19 88 LYS A N 1
ATOM 668 C CA . LYS A 1 88 ? -7.504 -4.886 -10.774 1.00 86.19 88 LYS A CA 1
ATOM 669 C C . LYS A 1 88 ? -8.415 -4.276 -9.716 1.00 86.19 88 LYS A C 1
ATOM 671 O O . LYS A 1 88 ? -8.089 -4.276 -8.533 1.00 86.19 88 LYS A O 1
ATOM 676 N N . TRP A 1 89 ? -9.577 -3.791 -10.146 1.00 87.81 89 TRP A N 1
ATOM 677 C CA . TRP A 1 89 ? -10.570 -3.186 -9.262 1.00 87.81 89 TRP A CA 1
ATOM 678 C C . TRP A 1 89 ? -11.821 -4.049 -9.109 1.00 87.81 89 TRP A C 1
ATOM 680 O O . TRP A 1 89 ? -12.457 -4.412 -10.099 1.00 87.81 89 TRP A O 1
ATOM 690 N N . ASP A 1 90 ? -12.210 -4.313 -7.861 1.00 88.25 90 ASP A N 1
ATOM 691 C CA . ASP A 1 90 ? -13.504 -4.905 -7.535 1.00 88.25 90 ASP A CA 1
ATOM 692 C C . ASP A 1 90 ? -14.472 -3.806 -7.045 1.00 88.25 90 ASP A C 1
ATOM 694 O O . ASP A 1 90 ? -14.281 -3.239 -5.967 1.00 88.25 90 ASP A O 1
ATOM 698 N N . PRO A 1 91 ? -15.540 -3.480 -7.797 1.00 85.69 91 PRO A N 1
ATOM 699 C CA . PRO A 1 91 ? -16.513 -2.477 -7.369 1.00 85.69 91 PRO A CA 1
ATOM 700 C C . PRO A 1 91 ? -17.348 -2.905 -6.150 1.00 85.69 91 PRO A C 1
ATOM 702 O O . PRO A 1 91 ? -17.943 -2.039 -5.502 1.00 85.69 91 PRO A O 1
ATOM 705 N N . LYS A 1 92 ? -17.416 -4.208 -5.839 1.00 89.25 92 LYS A N 1
ATOM 706 C CA . LYS A 1 92 ? -18.122 -4.748 -4.667 1.00 89.25 92 LYS A CA 1
ATOM 707 C C . LYS A 1 92 ? -17.251 -4.664 -3.418 1.00 89.25 92 LYS A C 1
ATOM 709 O O . LYS A 1 92 ? -17.730 -4.246 -2.369 1.00 89.25 92 LYS A O 1
ATOM 714 N N . GLU A 1 93 ? -15.967 -4.981 -3.554 1.00 89.81 93 GLU A N 1
ATOM 715 C CA . GLU A 1 93 ? -14.960 -4.845 -2.501 1.00 89.81 93 GLU A CA 1
ATOM 716 C C . GLU A 1 93 ? -13.988 -3.713 -2.841 1.00 89.81 93 GLU A C 1
ATOM 718 O O . GLU A 1 93 ? -12.899 -3.929 -3.371 1.00 89.81 93 GLU A O 1
ATOM 723 N N . LYS A 1 94 ? -14.391 -2.484 -2.493 1.00 94.38 94 LYS A N 1
ATOM 724 C CA . LYS A 1 94 ? -13.631 -1.246 -2.729 1.00 94.38 94 LYS A CA 1
ATOM 725 C C . LYS A 1 94 ? -12.358 -1.191 -1.877 1.00 94.38 94 LYS A C 1
ATOM 727 O O . LYS A 1 94 ? -12.311 -0.482 -0.868 1.00 94.38 94 LYS A O 1
ATOM 732 N N . ILE A 1 95 ? -11.346 -1.966 -2.255 1.00 95.81 95 ILE A N 1
ATOM 733 C CA . ILE A 1 95 ? -10.078 -2.104 -1.537 1.00 95.81 95 ILE A CA 1
ATOM 734 C C . ILE A 1 95 ? -8.939 -1.569 -2.398 1.00 95.81 95 ILE A C 1
ATOM 736 O O . ILE A 1 95 ? -8.561 -2.159 -3.409 1.00 95.81 95 ILE A O 1
ATOM 740 N N . VAL A 1 96 ? -8.327 -0.482 -1.942 1.00 95.25 96 VAL A N 1
ATOM 741 C CA . VAL A 1 96 ? -7.114 0.064 -2.547 1.00 95.25 96 VAL A CA 1
ATOM 742 C C . VAL A 1 96 ? -5.905 -0.707 -2.023 1.00 95.25 96 VAL A C 1
ATOM 744 O O . VAL A 1 96 ? -5.542 -0.611 -0.853 1.00 95.25 96 VAL A O 1
ATOM 747 N N . GLN A 1 97 ? -5.281 -1.484 -2.903 1.00 95.38 97 GLN A N 1
ATOM 748 C CA . GLN A 1 97 ? -3.969 -2.108 -2.689 1.00 95.38 97 GLN A CA 1
ATOM 749 C C . GLN A 1 97 ? -2.857 -1.049 -2.769 1.00 95.38 97 GLN A C 1
ATOM 751 O O . GLN A 1 97 ? -2.588 -0.531 -3.855 1.00 95.38 97 GLN A O 1
ATOM 756 N N . PHE A 1 98 ? -2.231 -0.741 -1.631 1.00 96.00 98 PHE A N 1
ATOM 757 C CA . PHE A 1 98 ? -1.181 0.270 -1.490 1.00 96.00 98 PHE A CA 1
ATOM 758 C C . PHE A 1 98 ? 0.084 -0.394 -0.917 1.00 96.00 98 PHE A C 1
ATOM 760 O O . PHE A 1 98 ? 0.169 -0.624 0.290 1.00 96.00 98 PHE A O 1
ATOM 767 N N . PRO A 1 99 ? 1.087 -0.702 -1.751 1.00 95.06 99 PRO A N 1
ATOM 768 C CA . PRO A 1 99 ? 2.388 -1.167 -1.285 1.00 95.06 99 PRO A CA 1
ATOM 769 C C . PRO A 1 99 ? 3.186 -0.064 -0.586 1.00 95.06 99 PRO A C 1
ATOM 771 O O . PRO A 1 99 ? 3.322 1.034 -1.122 1.00 95.06 99 PRO A O 1
ATOM 774 N N . ILE A 1 100 ? 3.762 -0.367 0.570 1.00 95.94 100 ILE A N 1
ATOM 775 C CA . ILE A 1 100 ? 4.714 0.486 1.288 1.00 95.94 100 ILE A CA 1
ATOM 776 C C . ILE A 1 100 ? 5.991 -0.303 1.568 1.00 95.94 100 ILE A C 1
ATOM 778 O O . ILE A 1 100 ? 5.937 -1.521 1.723 1.00 95.94 100 ILE A O 1
ATOM 782 N N . ASN A 1 101 ? 7.124 0.385 1.657 1.00 93.62 101 ASN A N 1
ATOM 783 C CA . ASN A 1 101 ? 8.385 -0.202 2.112 1.00 93.62 101 ASN A CA 1
ATOM 784 C C . ASN A 1 101 ? 8.569 0.029 3.624 1.00 93.62 101 ASN A C 1
ATOM 786 O O . ASN A 1 101 ? 7.722 0.636 4.293 1.00 93.62 101 ASN A O 1
ATOM 790 N N . VAL A 1 102 ? 9.706 -0.404 4.167 1.00 93.38 102 VAL A N 1
ATOM 791 C CA . VAL A 1 102 ? 10.099 -0.079 5.539 1.00 93.38 102 VAL A CA 1
ATOM 792 C C . VAL A 1 102 ? 10.654 1.348 5.596 1.00 93.38 102 VAL A C 1
ATOM 794 O O . VAL A 1 102 ? 11.849 1.596 5.470 1.00 93.38 102 VAL A O 1
ATOM 797 N N . TRP A 1 103 ? 9.770 2.318 5.825 1.00 93.12 103 TRP A N 1
ATOM 798 C CA . TRP A 1 103 ? 10.146 3.714 6.051 1.00 93.12 103 TRP A CA 1
ATOM 799 C C . TRP A 1 103 ? 9.217 4.388 7.062 1.00 93.12 103 TRP A C 1
ATOM 801 O O . TRP A 1 103 ? 7.992 4.274 6.995 1.00 93.12 103 TRP A O 1
ATOM 811 N N . ILE A 1 104 ? 9.798 5.130 8.008 1.00 94.56 104 ILE A N 1
ATOM 812 C CA . ILE A 1 104 ? 9.058 5.734 9.128 1.00 94.56 104 ILE A CA 1
ATOM 813 C C . ILE A 1 104 ? 8.026 6.780 8.678 1.00 94.56 104 ILE A C 1
ATOM 815 O O . ILE A 1 104 ? 7.038 7.024 9.370 1.00 94.56 104 ILE A O 1
ATOM 819 N N . GLY A 1 105 ? 8.210 7.371 7.495 1.00 94.69 105 GLY A N 1
ATOM 820 C CA . GLY A 1 105 ? 7.275 8.347 6.938 1.00 94.69 105 GLY A CA 1
ATOM 821 C C . GLY A 1 105 ? 5.893 7.777 6.604 1.00 94.69 105 GLY A C 1
ATOM 822 O O . GLY A 1 105 ? 4.960 8.552 6.415 1.00 94.69 105 GLY A O 1
ATOM 823 N N . TRP A 1 106 ? 5.715 6.449 6.613 1.00 96.44 106 TRP A N 1
ATOM 824 C CA . TRP A 1 106 ? 4.404 5.809 6.454 1.00 96.44 106 TRP A CA 1
ATOM 825 C C . TRP A 1 106 ? 3.549 5.797 7.730 1.00 96.44 106 TRP A C 1
ATOM 827 O O . TRP A 1 106 ? 2.355 5.505 7.659 1.00 96.44 106 TRP A O 1
ATOM 837 N N . LEU A 1 107 ? 4.090 6.144 8.904 1.00 97.06 107 LEU A N 1
ATOM 838 C 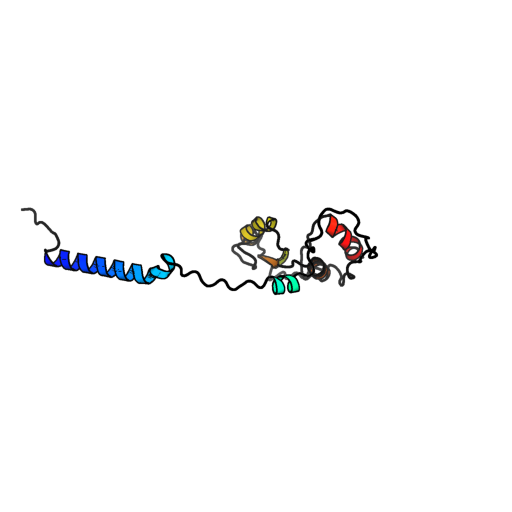CA . LEU A 1 107 ? 3.316 6.113 10.154 1.00 97.06 107 LEU A CA 1
ATOM 839 C C . LEU A 1 107 ? 1.992 6.903 10.108 1.00 97.06 107 LEU A C 1
ATOM 841 O O . LEU A 1 107 ? 0.992 6.377 10.602 1.00 97.06 107 LEU A O 1
ATOM 845 N N . PRO A 1 108 ? 1.909 8.103 9.497 1.00 97.56 108 PRO A N 1
ATOM 846 C CA . PRO A 1 108 ? 0.644 8.827 9.399 1.00 97.56 108 PRO A CA 1
ATOM 847 C C . PRO A 1 108 ? -0.434 8.071 8.611 1.00 97.56 108 PRO A C 1
ATOM 849 O O . PRO A 1 108 ? -1.592 8.068 9.030 1.00 97.56 108 PRO A O 1
ATOM 852 N N . ILE A 1 109 ? -0.082 7.396 7.505 1.00 96.81 109 ILE A N 1
ATOM 853 C CA . ILE A 1 109 ? -1.061 6.616 6.729 1.00 96.81 109 ILE A CA 1
ATOM 854 C C . ILE A 1 109 ? -1.460 5.333 7.460 1.00 96.81 109 ILE A C 1
ATOM 856 O O . ILE A 1 109 ? -2.636 4.976 7.444 1.00 96.81 109 ILE A O 1
ATOM 860 N N . VAL A 1 110 ? -0.527 4.686 8.166 1.00 97.62 110 VAL A N 1
ATOM 861 C CA . VAL A 1 110 ? -0.821 3.510 9.002 1.00 97.62 110 VAL A CA 1
ATOM 862 C C . VAL A 1 110 ? -1.790 3.883 10.126 1.00 97.62 110 VAL A C 1
ATOM 864 O O . VAL A 1 110 ? -2.774 3.179 10.354 1.00 97.62 110 VAL A O 1
ATOM 867 N N . ALA A 1 111 ? -1.564 5.021 10.790 1.00 97.62 111 ALA A N 1
ATOM 868 C CA . ALA A 1 111 ? -2.462 5.541 11.816 1.00 97.62 111 ALA A CA 1
ATOM 869 C C . ALA A 1 111 ? -3.840 5.900 11.236 1.00 97.62 111 ALA A C 1
ATOM 871 O O . ALA A 1 111 ? -4.864 5.498 11.786 1.00 97.62 111 ALA A O 1
ATOM 872 N N . ALA A 1 112 ? -3.885 6.590 10.091 1.00 97.75 112 ALA A N 1
ATOM 873 C CA . ALA A 1 112 ? -5.137 6.921 9.410 1.00 97.75 112 ALA A CA 1
ATOM 874 C C . ALA A 1 112 ? -5.902 5.677 8.926 1.00 97.75 112 ALA A C 1
ATOM 876 O O . ALA A 1 112 ? -7.134 5.693 8.888 1.00 97.75 112 ALA A O 1
ATOM 877 N N . ASN A 1 113 ? -5.199 4.596 8.576 1.00 98.12 113 ASN A N 1
ATOM 878 C CA . ASN A 1 113 ? -5.807 3.335 8.163 1.00 98.12 113 ASN A CA 1
ATOM 879 C C . ASN A 1 113 ? -6.209 2.430 9.339 1.00 98.12 113 ASN A C 1
ATOM 881 O O . ASN A 1 113 ? -6.851 1.412 9.114 1.00 98.12 113 ASN A O 1
ATOM 885 N N . ASN A 1 114 ? -5.870 2.782 10.584 1.00 97.56 114 ASN A N 1
ATOM 886 C CA . ASN A 1 114 ? -6.045 1.917 11.755 1.00 97.56 114 ASN A CA 1
ATOM 887 C C . ASN A 1 114 ? -5.300 0.568 11.619 1.00 97.56 114 ASN A C 1
ATOM 889 O O . ASN A 1 114 ? -5.827 -0.494 11.952 1.00 97.56 114 ASN A O 1
ATOM 893 N N . GLY A 1 115 ? -4.070 0.613 11.097 1.00 96.81 115 GLY A N 1
ATOM 894 C CA . GLY A 1 115 ? -3.224 -0.556 10.852 1.00 96.81 115 GLY A CA 1
ATOM 895 C C . GLY A 1 115 ? -3.027 -0.863 9.367 1.00 96.81 115 GLY A C 1
ATOM 896 O O . GLY A 1 115 ? -3.278 -0.034 8.496 1.00 96.81 115 GLY A O 1
ATOM 897 N N . PHE A 1 116 ? -2.526 -2.061 9.069 1.00 97.25 116 PHE A N 1
ATOM 898 C CA . PHE A 1 116 ? -2.121 -2.433 7.708 1.00 97.25 116 PHE A CA 1
ATOM 899 C C . PHE A 1 116 ? -3.268 -3.054 6.904 1.00 97.25 116 PHE A C 1
ATOM 901 O O . PHE A 1 116 ? -3.407 -2.806 5.708 1.00 97.25 116 PHE A O 1
ATOM 908 N N . ALA A 1 117 ? -4.115 -3.837 7.571 1.00 97.62 117 ALA A N 1
ATOM 909 C CA . ALA A 1 117 ? -5.193 -4.578 6.935 1.00 97.62 117 ALA A CA 1
ATOM 910 C C . ALA A 1 117 ? -6.383 -3.674 6.553 1.00 97.62 117 ALA A C 1
ATOM 912 O O . ALA A 1 117 ? -6.686 -2.713 7.268 1.00 97.62 117 ALA A O 1
ATOM 913 N N . PRO A 1 118 ? -7.120 -4.015 5.481 1.00 97.25 118 PRO A N 1
ATOM 914 C CA . PRO A 1 118 ? -8.326 -3.296 5.096 1.00 97.25 118 PRO A CA 1
ATOM 915 C C . PRO A 1 118 ? -9.402 -3.420 6.175 1.00 97.25 118 PRO A C 1
ATOM 917 O O . PRO A 1 118 ? -9.762 -4.518 6.594 1.00 97.25 118 PRO A O 1
ATOM 920 N N . ASN A 1 119 ? -9.944 -2.285 6.611 1.00 96.88 119 ASN A N 1
ATOM 921 C CA . ASN A 1 119 ? -10.961 -2.236 7.656 1.00 96.88 119 ASN A CA 1
ATOM 922 C C . ASN A 1 119 ? -11.874 -1.008 7.510 1.00 96.88 119 ASN A C 1
ATOM 924 O O . ASN A 1 119 ? -11.564 -0.050 6.794 1.00 96.88 119 ASN A O 1
ATOM 928 N N . THR A 1 120 ? -13.006 -1.047 8.211 1.00 97.06 120 THR A N 1
ATOM 929 C CA . THR A 1 120 ? -14.012 0.024 8.226 1.00 97.06 120 THR A CA 1
ATOM 930 C C . THR A 1 120 ? -13.726 1.118 9.255 1.00 97.06 120 THR A C 1
ATOM 932 O O . THR A 1 120 ? -14.379 2.159 9.247 1.00 97.06 120 THR A O 1
ATOM 935 N N . GLU A 1 121 ? -12.740 0.911 10.129 1.00 97.31 121 GLU A N 1
ATOM 936 C CA . GLU A 1 121 ? -12.363 1.867 11.170 1.00 97.31 121 GLU A CA 1
ATOM 937 C C . GLU A 1 121 ? -11.415 2.965 10.680 1.00 97.31 121 GLU A C 1
ATOM 939 O O . GLU A 1 121 ? -11.262 3.986 11.359 1.00 97.31 121 GLU A O 1
ATOM 944 N N . SER A 1 122 ? -10.846 2.787 9.487 1.00 97.75 122 SER A N 1
ATOM 945 C CA . SER A 1 122 ? -9.982 3.748 8.812 1.00 97.75 122 SER A CA 1
ATOM 946 C C . SER A 1 122 ? -10.678 5.079 8.505 1.00 97.75 122 SER A C 1
ATOM 948 O O . SER A 1 122 ? -11.876 5.154 8.213 1.00 97.75 122 SER A O 1
ATOM 950 N N . LEU A 1 123 ? -9.884 6.152 8.486 1.00 97.06 123 LEU A N 1
ATOM 951 C CA . LEU A 1 123 ? -10.297 7.468 8.000 1.00 97.06 123 LEU A CA 1
ATOM 952 C C . LEU A 1 123 ? -10.784 7.396 6.545 1.00 97.06 123 LEU A C 1
ATOM 954 O O . LEU A 1 123 ? -11.739 8.083 6.182 1.00 97.06 123 LEU A O 1
ATOM 958 N N . PHE A 1 124 ? -10.142 6.549 5.733 1.00 96.88 124 PHE A N 1
ATOM 959 C CA . PHE A 1 124 ? -10.479 6.324 4.328 1.00 96.88 124 PHE A CA 1
ATOM 960 C C . PHE A 1 124 ? -11.896 5.787 4.168 1.00 96.88 124 PHE A C 1
ATOM 962 O O . PHE A 1 124 ? -12.687 6.343 3.406 1.00 96.88 124 PHE A O 1
ATOM 969 N N . TYR A 1 125 ? -12.256 4.776 4.957 1.00 97.06 125 TYR A N 1
ATOM 970 C CA . TYR A 1 125 ? -13.592 4.208 4.902 1.00 97.06 125 TYR A CA 1
ATOM 971 C C . TYR A 1 125 ? -14.632 5.180 5.456 1.00 97.06 125 TYR A C 1
ATOM 973 O O . TYR A 1 125 ? -15.633 5.452 4.797 1.00 97.06 125 TYR A O 1
ATOM 981 N N . LYS A 1 126 ? -14.366 5.774 6.626 1.00 97.62 126 LYS A N 1
ATOM 982 C CA . LYS A 1 126 ? -15.308 6.679 7.302 1.00 97.62 126 LYS A CA 1
ATOM 983 C C . LYS A 1 126 ? -15.614 7.948 6.502 1.00 97.62 126 LYS A C 1
ATOM 985 O O . LYS A 1 126 ? -16.731 8.446 6.585 1.00 97.62 126 LYS A O 1
ATOM 990 N N . LYS A 1 127 ? -14.648 8.480 5.743 1.00 97.12 127 LYS A N 1
ATOM 991 C CA . LYS A 1 127 ? -14.835 9.706 4.944 1.00 97.12 127 LYS A CA 1
ATOM 992 C C . LYS A 1 127 ? -15.162 9.456 3.475 1.00 97.12 127 LYS A C 1
ATOM 994 O O . LYS A 1 127 ? -15.877 10.261 2.888 1.00 97.12 127 LYS A O 1
ATOM 999 N N . TYR A 1 128 ? -14.641 8.383 2.881 1.00 95.56 128 TYR A N 1
ATOM 1000 C CA . TYR A 1 128 ? -14.681 8.178 1.428 1.00 95.56 128 TYR A CA 1
ATOM 1001 C C . TYR A 1 128 ? -15.244 6.814 0.998 1.00 95.56 128 TYR A C 1
ATOM 1003 O O . TYR A 1 128 ? -15.421 6.576 -0.195 1.00 95.56 128 TYR A O 1
ATOM 1011 N N . GLY A 1 129 ? -15.560 5.913 1.935 1.00 95.25 129 GLY A N 1
ATOM 1012 C CA . GLY A 1 129 ? -16.265 4.660 1.645 1.00 95.25 129 GLY A CA 1
ATOM 1013 C C . GLY A 1 129 ? -15.435 3.582 0.940 1.00 95.25 129 GLY A C 1
ATOM 1014 O O . GLY A 1 129 ? -16.011 2.707 0.291 1.00 95.25 129 GLY A O 1
ATOM 1015 N N . PHE A 1 130 ? -14.104 3.626 1.047 1.00 95.75 130 PHE A N 1
ATOM 1016 C CA . PHE A 1 130 ? -13.204 2.573 0.561 1.00 95.75 130 PHE A CA 1
ATOM 1017 C C . PHE A 1 130 ? -12.220 2.135 1.650 1.00 95.75 130 PHE A C 1
ATOM 1019 O O . PHE A 1 130 ? -11.886 2.903 2.551 1.00 95.75 130 PHE A O 1
ATOM 1026 N N . LYS A 1 131 ? -11.763 0.885 1.575 1.00 97.12 131 LYS A N 1
ATOM 1027 C CA . LYS A 1 131 ? -10.764 0.314 2.488 1.00 97.12 131 LYS A CA 1
ATOM 1028 C C . LYS A 1 131 ? -9.379 0.421 1.844 1.00 97.12 131 LYS A C 1
ATOM 1030 O O . LYS A 1 131 ? -9.264 0.371 0.620 1.00 97.12 131 LYS A O 1
ATOM 1035 N N . VAL A 1 132 ? -8.324 0.507 2.650 1.00 97.56 132 VAL A N 1
ATOM 1036 C CA . VAL A 1 132 ? -6.934 0.481 2.165 1.00 97.56 132 VAL A CA 1
ATOM 1037 C C . VAL A 1 132 ? -6.224 -0.744 2.723 1.00 97.56 132 VAL A C 1
ATOM 1039 O O . VAL A 1 132 ? -6.309 -1.029 3.916 1.00 97.56 132 VAL A O 1
ATOM 1042 N N . ASN A 1 133 ? -5.531 -1.473 1.854 1.00 97.06 133 ASN A N 1
ATOM 1043 C CA . ASN A 1 133 ? -4.653 -2.571 2.227 1.00 97.06 133 ASN A CA 1
ATOM 1044 C C . ASN A 1 133 ? -3.199 -2.123 2.057 1.00 97.06 133 ASN A C 1
ATOM 1046 O O . ASN A 1 133 ? -2.707 -2.051 0.928 1.00 97.06 133 ASN A O 1
ATOM 1050 N N . LEU A 1 134 ? -2.538 -1.808 3.173 1.00 97.38 134 LEU A N 1
ATOM 1051 C CA . LEU A 1 134 ? -1.122 -1.454 3.203 1.00 97.38 134 LEU A CA 1
ATOM 1052 C C . LEU A 1 134 ? -0.298 -2.744 3.175 1.00 97.38 134 LEU A C 1
ATOM 1054 O O . LEU A 1 134 ? -0.158 -3.427 4.190 1.00 97.38 134 LEU A O 1
ATOM 1058 N N . LYS A 1 135 ? 0.227 -3.099 2.001 1.00 95.06 135 LYS A N 1
ATOM 1059 C CA . LYS A 1 135 ? 1.075 -4.286 1.826 1.00 95.06 135 LYS A CA 1
ATOM 1060 C C . LYS A 1 135 ? 2.535 -3.898 2.004 1.00 95.06 135 LYS A C 1
ATOM 1062 O O . LYS A 1 135 ? 2.996 -2.973 1.347 1.00 95.06 135 LYS A O 1
ATOM 1067 N N . LEU A 1 136 ? 3.270 -4.616 2.847 1.00 94.50 136 LEU A N 1
ATOM 1068 C CA . LEU A 1 136 ? 4.709 -4.403 2.969 1.00 94.50 136 LEU A CA 1
ATOM 1069 C C . LEU A 1 136 ? 5.424 -5.052 1.775 1.00 94.50 136 LEU A C 1
ATOM 1071 O O . LEU A 1 136 ? 5.417 -6.275 1.649 1.00 94.50 136 LEU A O 1
ATOM 1075 N N . ILE A 1 137 ? 6.001 -4.232 0.901 1.00 93.56 137 ILE A N 1
ATOM 1076 C CA . ILE A 1 137 ? 6.838 -4.641 -0.229 1.00 93.56 137 ILE A CA 1
ATOM 1077 C C . ILE A 1 137 ? 8.064 -3.727 -0.222 1.00 93.56 137 ILE A C 1
ATOM 1079 O O . ILE A 1 137 ? 7.976 -2.563 -0.605 1.00 93.56 137 ILE A O 1
ATOM 1083 N N . ASP A 1 138 ? 9.182 -4.255 0.274 1.00 92.06 138 ASP A N 1
ATOM 1084 C CA . ASP A 1 138 ? 10.438 -3.507 0.425 1.00 92.06 138 ASP A CA 1
ATOM 1085 C C . ASP A 1 138 ? 11.294 -3.562 -0.850 1.00 92.06 138 ASP A C 1
ATOM 1087 O O . ASP A 1 138 ? 12.025 -2.624 -1.156 1.00 92.06 138 ASP A O 1
ATOM 1091 N N . ASP A 1 139 ? 11.149 -4.640 -1.630 1.00 90.69 139 ASP A N 1
ATOM 1092 C CA . ASP A 1 139 ? 11.843 -4.808 -2.903 1.00 90.69 139 ASP A CA 1
ATOM 1093 C C . ASP A 1 139 ? 11.220 -3.898 -3.989 1.00 90.69 139 ASP A C 1
ATOM 1095 O O . ASP A 1 139 ? 10.033 -4.035 -4.326 1.00 90.69 139 ASP A O 1
ATOM 1099 N N . PRO A 1 140 ? 12.011 -2.983 -4.575 1.00 87.94 140 PRO A N 1
ATOM 1100 C CA . PRO A 1 140 ? 11.527 -2.007 -5.543 1.00 87.94 140 PRO A CA 1
ATOM 1101 C C . PRO A 1 140 ? 11.143 -2.644 -6.895 1.00 87.94 140 PRO A C 1
ATOM 1103 O O . PRO A 1 140 ? 10.218 -2.165 -7.556 1.00 87.94 140 PRO A O 1
ATOM 1106 N N . VAL A 1 141 ? 11.782 -3.749 -7.298 1.00 89.06 141 VAL A N 1
ATOM 1107 C CA . VAL A 1 141 ? 11.427 -4.518 -8.505 1.00 89.06 141 VAL A CA 1
ATOM 1108 C C . VAL A 1 141 ? 10.088 -5.219 -8.302 1.00 89.06 141 VAL A C 1
ATOM 1110 O O . VAL A 1 141 ? 9.218 -5.134 -9.168 1.00 89.06 141 VAL A O 1
ATOM 1113 N N . VAL A 1 142 ? 9.874 -5.835 -7.137 1.00 90.94 142 VAL A N 1
ATOM 1114 C CA . VAL A 1 142 ? 8.597 -6.487 -6.805 1.00 90.94 142 VAL A CA 1
ATOM 1115 C C . VAL A 1 142 ? 7.461 -5.466 -6.729 1.00 90.94 142 VAL A C 1
ATOM 1117 O O . VAL A 1 142 ? 6.374 -5.719 -7.249 1.00 90.94 142 VAL A O 1
ATOM 1120 N N . ALA A 1 143 ? 7.695 -4.295 -6.127 1.00 91.62 143 ALA A N 1
ATOM 1121 C CA . ALA A 1 143 ? 6.693 -3.231 -6.050 1.00 91.62 143 ALA A CA 1
ATOM 1122 C C . ALA A 1 143 ? 6.288 -2.726 -7.445 1.00 91.62 143 ALA A C 1
ATOM 1124 O O . ALA A 1 143 ? 5.097 -2.594 -7.744 1.00 91.62 143 ALA A O 1
ATOM 1125 N N . ARG A 1 144 ? 7.277 -2.499 -8.317 1.00 90.00 144 ARG A N 1
ATOM 1126 C CA . ARG A 1 144 ? 7.079 -2.115 -9.719 1.00 90.00 144 ARG A CA 1
ATOM 1127 C C . ARG A 1 144 ? 6.317 -3.181 -10.502 1.00 90.00 144 ARG A C 1
ATOM 1129 O O . ARG A 1 144 ? 5.380 -2.842 -11.218 1.00 90.00 144 ARG A O 1
ATOM 1136 N N . ASP A 1 145 ? 6.691 -4.448 -10.367 1.00 90.12 145 ASP A N 1
ATOM 1137 C CA . ASP A 1 145 ? 6.046 -5.548 -11.089 1.00 90.12 145 ASP A CA 1
ATOM 1138 C C . ASP A 1 145 ? 4.605 -5.757 -10.615 1.00 90.12 145 ASP A C 1
ATOM 1140 O O . ASP A 1 145 ? 3.709 -5.961 -11.432 1.00 90.12 145 ASP A O 1
ATOM 1144 N N . ALA A 1 146 ? 4.344 -5.616 -9.312 1.00 90.94 146 ALA A N 1
ATOM 1145 C CA . ALA A 1 146 ? 2.988 -5.647 -8.770 1.00 90.94 146 ALA A CA 1
ATOM 1146 C C . ALA A 1 146 ? 2.123 -4.497 -9.315 1.00 90.94 146 ALA A C 1
ATOM 1148 O O . ALA A 1 146 ? 0.938 -4.691 -9.591 1.00 90.94 146 ALA A O 1
ATOM 1149 N N . PHE A 1 147 ? 2.707 -3.309 -9.497 1.00 90.69 147 PHE A N 1
ATOM 1150 C CA . PHE A 1 147 ? 2.032 -2.182 -10.139 1.00 90.69 147 PHE A CA 1
ATOM 1151 C C . PHE A 1 147 ? 1.769 -2.442 -11.629 1.00 90.69 147 PHE A C 1
ATOM 1153 O O . PHE A 1 147 ? 0.634 -2.314 -12.081 1.00 90.69 147 PHE A O 1
ATOM 1160 N N . ALA A 1 148 ? 2.778 -2.885 -12.381 1.00 89.62 148 ALA A N 1
ATOM 1161 C CA . ALA A 1 148 ? 2.650 -3.186 -13.807 1.00 89.62 148 ALA A CA 1
ATOM 1162 C C . ALA A 1 148 ? 1.659 -4.328 -14.102 1.00 89.62 148 ALA A C 1
ATOM 1164 O O . ALA A 1 148 ? 0.968 -4.300 -15.119 1.00 89.62 148 ALA A O 1
ATOM 1165 N N . ALA A 1 149 ? 1.551 -5.308 -13.201 1.00 88.69 149 ALA A N 1
ATOM 1166 C CA . ALA A 1 149 ? 0.576 -6.395 -13.273 1.00 88.69 149 ALA A CA 1
ATOM 1167 C C . ALA A 1 149 ? -0.844 -5.991 -12.821 1.00 88.69 149 ALA A C 1
ATOM 1169 O O . ALA A 1 149 ? -1.772 -6.802 -12.909 1.00 88.69 149 ALA A O 1
ATOM 1170 N N . GLY A 1 150 ? -1.021 -4.771 -12.300 1.00 88.62 150 GLY A N 1
ATOM 1171 C CA . GLY A 1 150 ? -2.296 -4.267 -11.794 1.00 88.62 150 GLY A CA 1
ATOM 1172 C C . GLY A 1 150 ? -2.722 -4.818 -10.429 1.00 88.62 150 GLY A C 1
ATOM 1173 O O . GLY A 1 150 ? -3.843 -4.557 -9.996 1.00 88.62 150 GLY A O 1
ATOM 1174 N N . GLU A 1 151 ? -1.859 -5.574 -9.745 1.00 89.94 151 GLU A N 1
ATOM 1175 C CA . GLU A 1 151 ? -2.092 -6.102 -8.387 1.00 89.94 151 GLU A CA 1
ATOM 1176 C C . GLU A 1 151 ? -2.003 -5.013 -7.308 1.00 89.94 151 GLU A C 1
ATOM 1178 O O . GLU A 1 151 ? -2.564 -5.140 -6.214 1.00 89.94 151 GLU A O 1
ATOM 1183 N N . SER A 1 152 ? -1.290 -3.935 -7.629 1.00 91.31 152 SER A N 1
ATOM 1184 C CA . SER A 1 152 ? -1.141 -2.736 -6.815 1.00 91.31 152 SER A CA 1
ATOM 1185 C C . SER A 1 152 ? -1.701 -1.542 -7.571 1.00 91.31 152 SER A C 1
ATOM 1187 O O . SER A 1 152 ? -1.394 -1.344 -8.742 1.00 91.31 152 SER A O 1
ATOM 1189 N N . HIS A 1 153 ? -2.496 -0.713 -6.897 1.00 92.00 153 HIS A N 1
ATOM 1190 C CA . HIS A 1 153 ? -3.068 0.489 -7.515 1.00 92.00 153 HIS A CA 1
ATOM 1191 C C . HIS A 1 153 ? -2.099 1.671 -7.493 1.00 92.00 153 HIS A C 1
ATOM 1193 O O . HIS A 1 153 ? -2.308 2.667 -8.179 1.00 92.00 153 HIS A O 1
ATOM 1199 N N . ILE A 1 154 ? -1.077 1.587 -6.643 1.00 91.81 154 ILE A N 1
ATOM 1200 C CA . ILE A 1 154 ? -0.157 2.672 -6.336 1.00 91.81 154 ILE A CA 1
ATOM 1201 C C . ILE A 1 154 ? 1.258 2.118 -6.451 1.00 91.81 154 ILE A C 1
ATOM 1203 O O . ILE A 1 154 ? 1.560 1.053 -5.911 1.00 91.81 154 ILE A O 1
ATOM 1207 N N . LEU A 1 155 ? 2.108 2.867 -7.142 1.00 91.44 155 LEU A N 1
ATOM 1208 C CA . LEU A 1 155 ? 3.555 2.745 -7.086 1.00 91.44 155 LEU A CA 1
ATOM 1209 C C . LEU A 1 155 ? 4.099 4.045 -6.516 1.00 91.44 155 LEU A C 1
ATOM 1211 O O . LEU A 1 155 ? 3.621 5.131 -6.844 1.00 91.44 155 LEU A O 1
ATOM 1215 N N . TRP A 1 156 ? 5.104 3.926 -5.668 1.00 91.19 156 TRP A N 1
ATOM 1216 C CA . TRP A 1 156 ? 5.822 5.060 -5.128 1.00 91.19 156 TRP A CA 1
ATOM 1217 C C . TRP A 1 156 ? 7.310 4.704 -5.076 1.00 91.19 156 TRP A C 1
ATOM 1219 O O . TRP A 1 156 ? 7.692 3.535 -5.121 1.00 91.19 156 TRP A O 1
ATOM 1229 N N . GLY A 1 157 ? 8.139 5.728 -4.970 1.00 89.25 157 GLY A N 1
ATOM 1230 C CA . GLY A 1 157 ? 9.557 5.606 -4.677 1.00 89.25 157 GLY A CA 1
ATOM 1231 C C . GLY A 1 157 ? 10.188 6.987 -4.701 1.00 89.25 157 GLY A C 1
ATOM 1232 O O . GLY A 1 157 ? 9.522 7.988 -4.988 1.00 89.25 157 GLY A O 1
ATOM 1233 N N . THR A 1 158 ? 11.467 7.052 -4.366 1.00 88.62 158 THR A N 1
ATOM 1234 C CA . THR A 1 158 ? 12.233 8.290 -4.483 1.00 88.62 158 THR A CA 1
ATOM 1235 C C . THR A 1 158 ? 12.381 8.687 -5.955 1.00 88.62 158 THR A C 1
ATOM 1237 O O . THR A 1 158 ? 12.238 7.863 -6.864 1.00 88.62 158 THR A O 1
ATOM 1240 N N . LEU A 1 159 ? 12.615 9.976 -6.218 1.00 88.69 159 LEU A N 1
ATOM 1241 C CA . LEU A 1 159 ? 12.625 10.498 -7.588 1.00 88.69 159 LEU A CA 1
ATOM 1242 C C . LEU A 1 159 ? 13.722 9.851 -8.450 1.00 88.69 159 LEU A C 1
ATOM 1244 O O . LEU A 1 159 ? 13.491 9.560 -9.619 1.00 88.69 159 LEU A O 1
ATOM 1248 N N . ASP A 1 160 ? 14.885 9.588 -7.863 1.00 87.38 160 ASP A N 1
ATOM 1249 C CA . ASP A 1 160 ? 16.003 8.867 -8.474 1.00 87.38 160 ASP A CA 1
ATOM 1250 C C . ASP A 1 160 ? 15.622 7.434 -8.881 1.00 87.38 160 ASP A C 1
ATOM 1252 O O . ASP A 1 160 ? 15.944 7.011 -9.992 1.00 87.38 160 ASP A O 1
ATOM 1256 N N . MET A 1 161 ? 14.847 6.719 -8.059 1.00 86.12 161 MET A N 1
ATOM 1257 C CA . MET A 1 161 ? 14.334 5.388 -8.403 1.00 86.12 161 MET A CA 1
ATOM 1258 C C . MET A 1 161 ? 13.337 5.447 -9.570 1.00 86.12 161 MET A C 1
ATOM 1260 O O . MET A 1 161 ? 13.375 4.603 -10.468 1.00 86.12 161 MET A O 1
ATOM 1264 N N . MET A 1 162 ? 12.455 6.453 -9.600 1.00 87.88 162 MET A N 1
ATOM 1265 C CA . MET A 1 162 ? 11.450 6.582 -10.665 1.00 87.88 162 MET A CA 1
ATOM 1266 C C . MET A 1 162 ? 12.082 6.742 -12.051 1.00 87.88 162 MET A C 1
ATOM 1268 O O . MET A 1 162 ? 11.538 6.222 -13.026 1.00 87.88 162 MET A O 1
ATOM 1272 N N . VAL A 1 163 ? 13.251 7.386 -12.147 1.00 87.19 163 VAL A N 1
ATOM 1273 C CA . VAL A 1 163 ? 14.004 7.503 -13.408 1.00 87.19 163 VAL A CA 1
ATOM 1274 C C . VAL A 1 163 ? 14.424 6.130 -13.947 1.00 87.19 163 VAL A C 1
ATOM 1276 O O . VAL A 1 163 ? 14.439 5.934 -15.161 1.00 87.19 163 VAL A O 1
ATOM 1279 N N . LEU A 1 164 ? 14.700 5.154 -13.074 1.00 86.25 164 LEU A N 1
ATOM 1280 C CA . LEU A 1 164 ? 15.052 3.789 -13.479 1.00 86.25 164 LEU A CA 1
ATOM 1281 C C . LEU A 1 164 ? 13.834 2.985 -13.970 1.00 86.25 164 LEU A C 1
ATOM 1283 O O . LEU A 1 164 ? 13.972 2.107 -14.821 1.00 86.25 164 LEU A O 1
ATOM 1287 N N . PHE A 1 165 ? 12.637 3.272 -13.450 1.00 86.12 165 PHE A N 1
ATOM 1288 C CA . PHE A 1 165 ? 11.408 2.549 -13.797 1.00 86.12 165 PHE A CA 1
ATOM 1289 C C . PHE A 1 165 ? 10.668 3.119 -15.004 1.00 86.12 165 PHE A C 1
ATOM 1291 O O . PHE A 1 165 ? 10.132 2.355 -15.812 1.00 86.12 165 PHE A O 1
ATOM 1298 N N . ALA A 1 166 ? 10.623 4.446 -15.130 1.00 85.50 166 ALA A N 1
ATOM 1299 C CA . ALA A 1 166 ? 9.789 5.137 -16.108 1.00 85.50 166 ALA A CA 1
ATOM 1300 C C . ALA A 1 166 ? 10.000 4.658 -17.560 1.00 85.50 166 ALA A C 1
ATOM 1302 O O . ALA A 1 166 ? 8.997 4.376 -18.219 1.00 85.50 166 ALA A O 1
ATOM 1303 N N . PRO A 1 167 ? 11.238 4.448 -18.064 1.00 85.44 167 PRO A N 1
ATOM 1304 C CA . PRO A 1 167 ? 11.443 3.990 -19.440 1.00 85.44 167 PRO A CA 1
ATOM 1305 C C . PRO A 1 167 ? 10.821 2.625 -19.751 1.00 85.44 167 PRO A C 1
ATOM 1307 O O . PRO A 1 167 ? 10.530 2.343 -20.908 1.00 85.44 167 PRO A O 1
ATOM 1310 N N . GLN A 1 168 ? 10.654 1.760 -18.746 1.00 82.38 168 GLN A N 1
ATOM 1311 C CA . GLN A 1 168 ? 10.039 0.441 -18.921 1.00 82.38 168 GLN A CA 1
ATOM 1312 C C . GLN A 1 168 ? 8.526 0.473 -18.678 1.00 82.38 168 GLN A C 1
ATOM 1314 O O . GLN A 1 168 ? 7.803 -0.264 -19.333 1.00 82.38 168 GLN A O 1
ATOM 1319 N N . LEU A 1 169 ? 8.042 1.331 -17.773 1.00 81.88 169 LEU A N 1
ATOM 1320 C CA . LEU A 1 169 ? 6.609 1.488 -17.485 1.00 81.88 169 LEU A CA 1
ATOM 1321 C C . LEU A 1 169 ? 5.843 2.262 -18.571 1.00 81.88 169 LEU A C 1
ATOM 1323 O O . LEU A 1 169 ? 4.619 2.189 -18.614 1.00 81.88 169 LEU A O 1
ATOM 1327 N N . MET A 1 170 ? 6.547 3.029 -19.406 1.00 81.56 170 MET A N 1
ATOM 1328 C CA . MET A 1 170 ? 5.965 3.839 -20.484 1.00 81.56 170 MET A CA 1
ATOM 1329 C C . MET A 1 170 ? 5.934 3.146 -21.856 1.00 81.56 170 MET A C 1
ATOM 1331 O O . MET A 1 170 ? 5.520 3.776 -22.830 1.00 81.56 170 MET A O 1
ATOM 1335 N N . LYS A 1 171 ? 6.421 1.907 -21.957 1.00 73.44 171 LYS A N 1
ATOM 1336 C CA . LYS A 1 171 ? 6.351 1.107 -23.190 1.00 73.44 171 LYS A CA 1
ATOM 1337 C C . LYS A 1 171 ? 4.963 0.507 -23.369 1.00 73.44 171 LYS A C 1
ATOM 1339 O O . LYS A 1 171 ? 4.533 0.437 -24.540 1.00 73.44 171 LYS A O 1
#

pLDDT: mean 80.02, std 16.45, range [44.16, 98.12]

Secondary structure (DSSP, 8-state):
--------HHHHHHHHHHHHHHHHHHHHHTHHHHS----------HHHHHHHS----------S------------PPPPP-S-------SSS-EEEEEE-S-GGGHHHHHHHTSSS--SSSHHHHHHS-EEEEEE---HHHHHHHHHTTS-S-----HHHHHHHHHHHT-

Sequence (171 aa):
MENKVGPTALGKIVGILFIIACIAVAGYFFRDTFFPKAGKGKDVDISKFKQEQGEVEVQDPAGITTVTEYKYVPAQALPEVKGTSNYKWDPKEKIVQFPINVWIGWLPIVAANNGFAPNTESLFYKKYGFKVNLKLIDDPVVARDAFAAGESHILWGTLDMMVLFAPQLMK